Protein AF-A0A353N6K0-F1 (afdb_monomer_lite)

Radius of gyration: 13.24 Å; chains: 1; bounding box: 30×30×38 Å

pLDDT: mean 84.37, std 14.53, range [33.75, 96.44]

Foldseek 3Di:
DPPPQDAAEAEDADPVVLVVLLVPDFDDKDKDKDFPVPDDPVVVVCVVVVVDDWQGKHWYWYDDPNDTDTRDIWTFHDWDCPPGMIMTMITD

Sequence (92 aa):
MEKRKKIIQLLIDKKWTTETISSLGGGFLYHLAYPVEVIEPELLANLRKRAITEGAEMEILFRADHELTRVALTELEKFSDFHTFIRLEFRL

Structure (mmCIF, N/CA/C/O backbone):
data_AF-A0A353N6K0-F1
#
_entry.id   AF-A0A353N6K0-F1
#
loop_
_atom_site.group_PDB
_atom_site.id
_atom_site.type_symbol
_atom_site.label_atom_id
_atom_site.label_alt_id
_atom_site.label_comp_id
_atom_site.label_asym_id
_atom_site.label_entity_id
_atom_site.label_seq_id
_atom_site.pdbx_PDB_ins_code
_atom_site.Cartn_x
_atom_site.Cartn_y
_atom_site.Cartn_z
_atom_site.occupancy
_atom_site.B_iso_or_equiv
_atom_site.auth_seq_id
_atom_site.auth_comp_id
_atom_site.auth_asym_id
_atom_site.auth_atom_id
_atom_site.pdbx_PDB_model_num
ATOM 1 N N . MET A 1 1 ? 15.556 -0.458 21.893 1.00 33.75 1 MET A N 1
ATOM 2 C CA . MET A 1 1 ? 15.076 -1.204 20.710 1.00 33.75 1 MET A CA 1
ATOM 3 C C . MET A 1 1 ? 14.031 -0.347 20.023 1.00 33.75 1 MET A C 1
ATOM 5 O O . MET A 1 1 ? 12.911 -0.272 20.513 1.00 33.75 1 MET A O 1
ATOM 9 N N . GLU A 1 2 ? 14.402 0.361 18.957 1.00 37.38 2 GLU A N 1
ATOM 10 C CA . GLU A 1 2 ? 13.416 1.029 18.104 1.00 37.38 2 GLU A CA 1
ATOM 11 C C . GLU A 1 2 ? 12.496 -0.044 17.520 1.00 37.38 2 GLU A C 1
ATOM 13 O O . GLU A 1 2 ? 12.947 -0.964 16.833 1.00 37.38 2 GLU A O 1
ATOM 18 N N . LYS A 1 3 ? 11.201 0.021 17.842 1.00 46.59 3 LYS A N 1
ATOM 19 C CA . LYS A 1 3 ? 10.196 -0.770 17.132 1.00 46.59 3 LYS A CA 1
ATOM 20 C C . LYS A 1 3 ? 10.245 -0.291 15.683 1.00 46.59 3 LYS A C 1
ATOM 22 O O . LYS A 1 3 ? 9.787 0.815 15.414 1.00 46.59 3 LYS A O 1
ATOM 27 N N . ARG A 1 4 ? 10.817 -1.081 14.763 1.00 50.47 4 ARG A N 1
ATOM 28 C CA . ARG A 1 4 ? 10.679 -0.818 13.322 1.00 50.47 4 ARG A CA 1
ATOM 29 C C . ARG A 1 4 ? 9.189 -0.635 13.052 1.00 50.47 4 ARG A C 1
ATOM 31 O O . ARG A 1 4 ? 8.402 -1.548 13.307 1.00 50.47 4 ARG A O 1
ATOM 38 N N . LYS A 1 5 ? 8.805 0.567 12.629 1.00 58.81 5 LYS A N 1
ATOM 39 C CA . LYS A 1 5 ? 7.434 0.896 12.242 1.00 58.81 5 LYS A CA 1
ATOM 40 C C . LYS A 1 5 ? 7.053 -0.101 11.138 1.00 58.81 5 LYS A C 1
ATOM 42 O O . LYS A 1 5 ? 7.783 -0.220 10.158 1.00 58.81 5 LYS A O 1
ATOM 47 N N . LYS A 1 6 ? 6.005 -0.909 11.346 1.00 71.31 6 LYS A N 1
ATOM 48 C CA . LYS A 1 6 ? 5.525 -1.850 10.320 1.00 71.31 6 LYS A CA 1
ATOM 49 C C . LYS A 1 6 ? 4.915 -1.003 9.196 1.00 71.31 6 LYS A C 1
ATOM 51 O O . LYS A 1 6 ? 3.833 -0.457 9.384 1.00 71.31 6 LYS A O 1
ATOM 56 N N . ILE A 1 7 ? 5.635 -0.852 8.087 1.00 86.00 7 ILE A N 1
ATOM 57 C CA . ILE A 1 7 ? 5.168 -0.178 6.866 1.00 86.00 7 ILE A CA 1
ATOM 58 C C . ILE A 1 7 ? 4.472 -1.226 5.993 1.00 86.00 7 ILE A C 1
ATOM 60 O O . ILE A 1 7 ? 4.954 -2.355 5.882 1.00 86.00 7 ILE A O 1
ATOM 64 N N . ILE A 1 8 ? 3.329 -0.879 5.400 1.00 91.81 8 ILE A N 1
ATOM 65 C CA . ILE A 1 8 ? 2.637 -1.769 4.458 1.00 91.81 8 ILE A CA 1
ATOM 66 C C . ILE A 1 8 ? 3.378 -1.724 3.123 1.00 91.81 8 ILE A C 1
ATOM 68 O O . ILE A 1 8 ? 3.635 -0.647 2.593 1.00 91.81 8 ILE A O 1
ATOM 72 N N . GLN A 1 9 ? 3.700 -2.889 2.571 1.00 94.12 9 GLN A N 1
ATOM 73 C CA . GLN A 1 9 ? 4.419 -3.003 1.304 1.00 94.12 9 GLN A CA 1
ATOM 74 C C . GLN A 1 9 ? 3.457 -3.410 0.190 1.00 94.12 9 GLN A C 1
ATOM 76 O O . GLN A 1 9 ? 2.842 -4.476 0.241 1.00 94.12 9 GLN A O 1
ATOM 81 N N . LEU A 1 10 ? 3.331 -2.558 -0.821 1.00 92.75 10 LEU A N 1
ATOM 82 C CA . LEU A 1 10 ? 2.521 -2.786 -2.011 1.00 92.75 10 LEU A CA 1
ATOM 83 C C . LEU A 1 10 ? 3.429 -3.306 -3.122 1.00 92.75 10 LEU A C 1
ATOM 85 O O . LEU A 1 10 ? 4.218 -2.554 -3.694 1.00 92.75 10 LEU A O 1
ATOM 89 N N . LEU A 1 11 ? 3.339 -4.602 -3.415 1.00 92.12 11 LEU A N 1
ATOM 90 C CA . LEU A 1 11 ? 4.130 -5.216 -4.480 1.00 92.12 11 LEU A CA 1
ATOM 91 C C . LEU A 1 11 ? 3.473 -4.969 -5.839 1.00 92.12 11 LEU A C 1
ATOM 93 O O . LEU A 1 11 ? 2.272 -5.195 -6.005 1.00 92.12 11 LEU A O 1
ATOM 97 N N . ILE A 1 12 ? 4.264 -4.534 -6.815 1.00 90.06 12 ILE A N 1
ATOM 98 C CA . ILE A 1 12 ? 3.856 -4.411 -8.214 1.00 90.06 12 ILE A CA 1
ATOM 99 C C . ILE A 1 12 ? 4.829 -5.181 -9.110 1.00 90.06 12 ILE A C 1
ATOM 101 O O . ILE A 1 12 ? 6.043 -5.068 -8.970 1.00 90.06 12 ILE A O 1
ATOM 105 N N . ASP A 1 13 ? 4.284 -5.950 -10.053 1.00 84.50 13 ASP A N 1
ATOM 106 C CA . ASP A 1 13 ? 5.078 -6.797 -10.963 1.00 84.50 13 ASP A CA 1
ATOM 107 C C . ASP A 1 13 ? 5.153 -6.221 -12.387 1.00 84.50 13 ASP A C 1
ATOM 109 O O . ASP A 1 13 ? 5.955 -6.640 -13.218 1.00 84.50 13 ASP A O 1
ATOM 113 N N . LYS A 1 14 ? 4.291 -5.250 -12.713 1.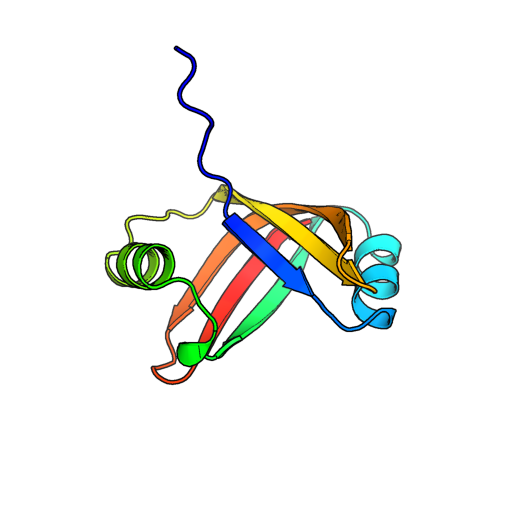00 77.69 14 LYS A N 1
ATOM 114 C CA . LYS A 1 14 ? 4.191 -4.684 -14.063 1.00 77.69 14 LYS A CA 1
ATOM 115 C C . LYS A 1 14 ? 4.986 -3.387 -14.173 1.00 77.69 14 LYS A C 1
ATOM 117 O O . LYS A 1 14 ? 4.584 -2.376 -13.600 1.00 77.69 14 LYS A O 1
ATOM 122 N N . LYS A 1 15 ? 6.046 -3.403 -14.988 1.00 64.44 15 LYS A N 1
ATOM 123 C CA . LYS A 1 15 ? 6.983 -2.281 -15.190 1.00 64.44 15 LYS A CA 1
ATOM 124 C C . LYS A 1 15 ? 6.317 -0.959 -15.605 1.00 64.44 15 LYS A C 1
ATOM 126 O O . LYS A 1 15 ? 6.678 0.084 -15.091 1.00 64.44 15 LYS A O 1
ATOM 131 N N . TRP A 1 16 ? 5.277 -0.969 -16.439 1.00 60.69 16 TRP A N 1
ATOM 132 C CA . TRP A 1 16 ? 4.576 0.274 -16.823 1.00 60.69 16 TRP A CA 1
ATOM 133 C C . TRP A 1 16 ? 3.905 0.999 -15.635 1.00 60.69 16 TRP A C 1
ATOM 135 O O . TRP A 1 16 ? 3.684 2.211 -15.674 1.00 60.69 16 TRP A O 1
ATOM 145 N N . THR A 1 17 ? 3.615 0.278 -14.546 1.00 62.38 17 THR A N 1
ATOM 146 C CA . THR A 1 17 ? 3.063 0.853 -13.309 1.00 62.38 17 THR A CA 1
ATOM 147 C C . THR A 1 17 ? 4.091 1.752 -12.623 1.00 62.38 17 THR A C 1
ATOM 149 O O . THR A 1 17 ? 3.717 2.774 -12.057 1.00 62.38 17 THR A O 1
ATOM 152 N N . THR A 1 18 ? 5.388 1.421 -12.713 1.00 61.97 18 THR A N 1
ATOM 153 C CA . THR A 1 18 ? 6.455 2.252 -12.137 1.00 61.97 18 THR A CA 1
ATOM 154 C C . THR A 1 18 ? 6.576 3.565 -12.893 1.00 61.97 18 THR A C 1
ATOM 156 O O . THR A 1 18 ? 6.638 4.615 -12.274 1.00 61.97 18 THR A O 1
ATOM 159 N N . GLU A 1 19 ? 6.535 3.518 -14.226 1.00 61.53 19 GLU A N 1
ATOM 160 C CA . GLU A 1 19 ? 6.602 4.710 -15.082 1.00 61.53 19 GLU A CA 1
ATOM 161 C C . GLU A 1 19 ? 5.409 5.638 -14.837 1.00 61.53 19 GLU A C 1
ATOM 163 O O . GLU A 1 19 ? 5.585 6.844 -14.692 1.00 61.53 19 GLU A O 1
ATOM 168 N N . THR A 1 20 ? 4.208 5.069 -14.690 1.00 64.38 20 THR A N 1
ATOM 169 C CA . THR A 1 20 ? 2.992 5.827 -14.363 1.00 64.38 20 THR A CA 1
ATOM 170 C C . THR A 1 20 ? 3.135 6.519 -13.004 1.00 64.38 20 THR A C 1
ATOM 172 O O . THR A 1 20 ? 3.038 7.741 -12.933 1.00 64.38 20 THR A O 1
ATOM 175 N N . ILE A 1 21 ? 3.467 5.766 -11.948 1.00 64.88 21 ILE A N 1
ATOM 176 C CA . ILE A 1 21 ? 3.634 6.290 -10.581 1.00 64.88 21 ILE A CA 1
ATOM 177 C C . ILE A 1 21 ? 4.731 7.362 -10.523 1.00 64.88 21 ILE A C 1
ATOM 179 O O . ILE A 1 21 ? 4.530 8.421 -9.934 1.00 64.88 21 ILE A O 1
ATOM 183 N N . SER A 1 22 ? 5.876 7.122 -11.167 1.00 62.53 22 SER A N 1
ATOM 184 C CA . SER A 1 22 ? 6.991 8.071 -11.187 1.00 62.53 22 SER A CA 1
ATOM 185 C C . SER A 1 22 ? 6.714 9.323 -12.027 1.00 62.53 22 SER A C 1
ATOM 187 O O . SER A 1 22 ? 7.272 10.374 -11.725 1.00 62.53 22 SER A O 1
ATOM 189 N N . SER A 1 23 ? 5.871 9.242 -13.064 1.00 60.50 23 SER A N 1
ATOM 190 C CA . SER A 1 23 ? 5.587 10.374 -13.963 1.00 60.50 23 SER A CA 1
ATOM 191 C C . SER A 1 23 ? 4.585 11.390 -13.411 1.00 60.50 23 SER A C 1
ATOM 193 O O . SER A 1 23 ? 4.607 12.547 -13.824 1.00 60.50 23 SER A O 1
ATOM 195 N N . LEU A 1 24 ? 3.709 10.975 -12.492 1.00 59.97 24 LEU A N 1
ATOM 196 C CA . LEU A 1 24 ? 2.578 11.796 -12.056 1.00 59.97 24 LEU A CA 1
ATOM 197 C C . LEU A 1 24 ? 2.930 12.733 -10.889 1.00 59.97 24 LEU A C 1
ATOM 199 O O . LEU A 1 24 ? 2.314 13.783 -10.759 1.00 59.97 24 LEU A O 1
ATOM 203 N N . GLY A 1 25 ? 3.979 12.441 -10.117 1.00 56.09 25 GLY A N 1
ATOM 204 C CA . GLY A 1 25 ? 4.426 13.299 -9.014 1.00 56.09 25 GLY A CA 1
ATOM 205 C C . GLY A 1 25 ? 3.559 13.189 -7.750 1.00 56.09 25 GLY A C 1
ATOM 206 O O . GLY A 1 25 ? 2.606 12.413 -7.691 1.00 56.09 25 GLY A O 1
ATOM 207 N N . GLY A 1 26 ? 3.926 13.939 -6.706 1.00 61.91 26 GLY A N 1
ATOM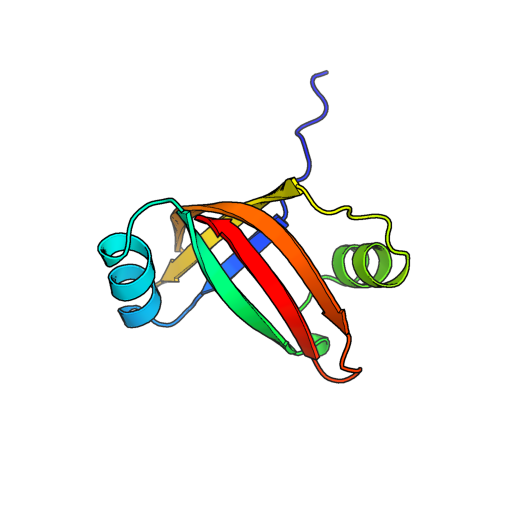 208 C CA . GLY A 1 26 ? 3.241 13.911 -5.406 1.00 61.91 26 GLY A CA 1
ATOM 209 C C . GLY A 1 26 ? 1.882 14.621 -5.419 1.00 61.91 26 GLY A C 1
ATOM 210 O O . GLY A 1 26 ? 1.690 15.598 -6.141 1.00 61.91 26 GLY A O 1
ATOM 211 N N . GLY A 1 27 ? 0.941 14.148 -4.599 1.00 66.94 27 GLY A N 1
ATOM 212 C CA . GLY A 1 27 ? -0.396 14.730 -4.421 1.00 66.94 27 GLY A CA 1
ATOM 213 C C . GLY A 1 27 ? -1.523 14.052 -5.206 1.00 66.94 27 GLY A C 1
ATOM 214 O O . GLY A 1 27 ? -2.679 14.449 -5.071 1.00 66.94 27 GLY A O 1
ATOM 215 N N . PHE A 1 28 ? -1.221 13.019 -5.992 1.00 75.44 28 PHE A N 1
ATOM 216 C CA . PHE A 1 28 ? -2.216 12.267 -6.756 1.00 75.44 28 PHE A CA 1
ATOM 217 C C . PHE A 1 28 ? -2.750 11.065 -5.972 1.00 75.44 28 PHE A C 1
ATOM 219 O O . PHE A 1 28 ? -1.994 10.346 -5.315 1.00 75.44 28 PHE A O 1
ATOM 226 N N . LEU A 1 29 ? -4.061 10.838 -6.087 1.00 83.25 29 LEU A N 1
ATOM 227 C CA . LEU A 1 29 ? -4.747 9.693 -5.498 1.00 83.25 29 LEU A CA 1
ATOM 228 C C . LEU A 1 29 ? -4.688 8.493 -6.453 1.00 83.25 29 LEU A C 1
ATOM 230 O O . LEU A 1 29 ? -5.187 8.560 -7.578 1.00 83.25 29 LEU A O 1
ATOM 234 N N . TYR A 1 30 ? -4.129 7.384 -5.984 1.00 87.56 30 TYR A N 1
ATOM 235 C CA . TYR A 1 30 ? -4.082 6.108 -6.693 1.00 87.56 30 TYR A CA 1
ATOM 236 C C . TYR A 1 30 ? -4.851 5.040 -5.948 1.00 87.56 30 TYR A C 1
ATOM 238 O O . TYR A 1 30 ? -5.169 5.179 -4.769 1.00 87.56 30 TYR A O 1
ATOM 246 N N . HIS A 1 31 ? -5.113 3.939 -6.647 1.00 90.69 31 HIS A N 1
ATOM 247 C CA . HIS A 1 31 ? -5.534 2.719 -5.993 1.00 90.69 31 HIS A CA 1
ATOM 248 C C . HIS A 1 31 ? -4.823 1.496 -6.559 1.00 90.69 31 HIS A C 1
ATOM 250 O O . HIS A 1 31 ? -4.569 1.404 -7.759 1.00 90.69 31 HIS A O 1
ATOM 256 N N . LEU A 1 32 ? -4.560 0.529 -5.684 1.00 92.12 32 LEU A N 1
ATOM 257 C CA . LEU A 1 32 ? -4.141 -0.819 -6.051 1.00 92.12 32 LEU A CA 1
ATOM 258 C C . LEU A 1 32 ? -5.120 -1.824 -5.453 1.00 92.12 32 LEU A C 1
ATOM 260 O O . LEU A 1 32 ? -5.599 -1.656 -4.331 1.00 92.12 32 LEU A O 1
ATOM 264 N N . ALA A 1 33 ? -5.442 -2.854 -6.228 1.00 94.31 33 ALA A N 1
ATOM 265 C CA . ALA A 1 33 ? -6.342 -3.918 -5.817 1.00 94.31 33 ALA A CA 1
ATOM 266 C C . ALA A 1 33 ? -5.590 -5.246 -5.783 1.00 94.31 33 ALA A C 1
ATOM 268 O O . ALA A 1 33 ? -4.945 -5.624 -6.761 1.00 94.31 33 ALA A O 1
ATOM 269 N N . TYR A 1 34 ? -5.709 -5.950 -4.661 1.00 95.12 34 TYR A N 1
ATOM 270 C CA . TYR A 1 34 ? -5.041 -7.221 -4.418 1.00 95.12 34 TYR A CA 1
ATOM 271 C C . TYR A 1 34 ? -6.072 -8.299 -4.083 1.00 95.12 34 TYR A C 1
ATOM 273 O O . TYR A 1 34 ? -6.878 -8.085 -3.171 1.00 95.12 34 TYR A O 1
ATOM 281 N N . PRO A 1 35 ? -6.064 -9.453 -4.776 1.00 96.25 35 PRO A N 1
ATOM 282 C CA . PRO A 1 35 ? -6.835 -10.619 -4.358 1.00 96.25 35 PRO A CA 1
ATOM 283 C C . PRO A 1 35 ? -6.511 -10.987 -2.909 1.00 96.25 35 PRO A C 1
ATOM 285 O O . PRO A 1 35 ? -5.350 -10.949 -2.511 1.00 96.25 35 PRO A O 1
ATOM 288 N N . VAL A 1 36 ? -7.508 -11.377 -2.115 1.00 95.56 36 VAL A N 1
ATOM 289 C CA . VAL A 1 36 ? -7.279 -11.720 -0.695 1.00 95.56 36 VAL A CA 1
ATOM 290 C C . VAL A 1 36 ? -6.291 -12.874 -0.516 1.00 95.56 36 VAL A C 1
ATOM 292 O O . VAL A 1 36 ? -5.599 -12.938 0.492 1.00 95.56 36 VAL A O 1
ATOM 295 N N . GLU A 1 37 ? -6.202 -13.745 -1.518 1.00 95.75 37 GLU A N 1
ATOM 296 C CA . GLU A 1 37 ? -5.344 -14.931 -1.572 1.00 95.75 37 GLU A CA 1
ATOM 297 C C . GLU A 1 37 ? -3.847 -14.595 -1.584 1.00 95.75 37 GLU A C 1
ATOM 299 O O . GLU A 1 37 ? -3.030 -15.420 -1.188 1.00 95.75 37 GLU A O 1
ATOM 304 N N . VAL A 1 38 ? -3.487 -13.390 -2.041 1.00 93.94 38 VAL A N 1
ATOM 305 C CA . VAL A 1 38 ? -2.090 -12.936 -2.142 1.00 93.94 38 VAL A CA 1
ATOM 306 C C . VAL A 1 38 ? -1.710 -11.935 -1.049 1.00 93.94 38 VAL A C 1
ATOM 308 O O . VAL A 1 38 ? -0.583 -11.443 -1.035 1.00 93.94 38 VAL A O 1
ATOM 311 N N . ILE A 1 39 ? -2.640 -11.603 -0.148 1.00 94.69 39 ILE A N 1
ATOM 312 C CA . ILE A 1 39 ? -2.397 -10.696 0.976 1.00 94.69 39 ILE A CA 1
ATOM 313 C C . ILE A 1 39 ? -1.955 -11.522 2.183 1.00 94.69 39 ILE A C 1
ATOM 315 O O . ILE A 1 39 ? -2.618 -12.485 2.564 1.00 94.69 39 ILE A O 1
ATOM 319 N N . GLU A 1 40 ? -0.869 -11.096 2.829 1.00 95.12 40 GLU A N 1
ATOM 320 C CA . GLU A 1 40 ? -0.394 -11.693 4.080 1.00 95.12 40 GLU A CA 1
ATOM 321 C C . GLU A 1 40 ? -1.530 -11.814 5.121 1.00 95.12 40 GLU A C 1
ATOM 323 O O . GLU A 1 40 ? -2.192 -10.810 5.418 1.00 95.12 40 GLU A O 1
ATOM 328 N N . PRO A 1 41 ? -1.767 -12.997 5.726 1.00 93.31 41 PRO A N 1
ATOM 329 C CA . PRO A 1 41 ? -2.916 -13.218 6.606 1.00 93.31 41 PRO A CA 1
ATOM 330 C C . PRO A 1 41 ? -3.000 -12.254 7.798 1.00 93.31 41 PRO A C 1
ATOM 332 O O . PRO A 1 41 ? -4.094 -11.814 8.161 1.00 93.31 41 PRO A O 1
ATOM 335 N N . GLU A 1 42 ? -1.860 -11.888 8.399 1.00 93.19 42 GLU A N 1
ATOM 336 C CA . GLU A 1 42 ? -1.816 -10.911 9.499 1.00 93.19 42 GLU A CA 1
ATOM 337 C C . GLU A 1 42 ? -2.262 -9.521 9.018 1.00 93.19 42 GLU A C 1
ATOM 339 O O . GLU A 1 42 ? -3.057 -8.851 9.682 1.00 93.19 42 GLU A O 1
ATOM 344 N N . LEU A 1 43 ? -1.798 -9.103 7.836 1.00 93.25 43 LEU A N 1
ATOM 345 C CA . LEU A 1 43 ? -2.167 -7.827 7.229 1.00 93.25 43 LEU A CA 1
ATOM 346 C C . LEU A 1 43 ? -3.660 -7.796 6.887 1.00 93.25 43 LEU A C 1
ATOM 348 O O . LEU A 1 43 ? -4.351 -6.842 7.246 1.00 93.25 43 LEU A O 1
ATOM 352 N N . LEU A 1 44 ? -4.176 -8.862 6.272 1.00 94.50 44 LEU A N 1
ATOM 353 C CA . LEU A 1 44 ? -5.595 -9.005 5.954 1.00 94.50 44 LEU A CA 1
ATOM 354 C C . LEU A 1 44 ? -6.469 -8.928 7.214 1.00 94.50 44 LEU A C 1
ATOM 356 O O . LEU A 1 44 ? -7.482 -8.223 7.235 1.00 94.50 44 LEU A O 1
ATOM 360 N N . ALA A 1 45 ? -6.068 -9.615 8.287 1.00 94.19 45 ALA A N 1
ATOM 361 C CA . ALA A 1 45 ? -6.771 -9.566 9.564 1.00 94.19 45 ALA A CA 1
ATOM 362 C C . ALA A 1 45 ? -6.757 -8.154 10.173 1.00 94.19 45 ALA A C 1
ATOM 364 O O . ALA A 1 45 ? -7.784 -7.700 10.680 1.00 94.19 45 ALA A O 1
ATOM 365 N N . ASN A 1 46 ? -5.627 -7.448 10.100 1.00 92.88 46 ASN A N 1
ATOM 366 C CA . ASN A 1 46 ? -5.498 -6.082 10.608 1.00 92.88 46 ASN A CA 1
ATOM 367 C C . ASN A 1 46 ? -6.348 -5.081 9.811 1.00 92.88 46 ASN A C 1
ATOM 369 O O . ASN A 1 46 ? -7.013 -4.240 10.418 1.00 92.88 46 ASN A O 1
ATOM 373 N N . LEU A 1 47 ? -6.396 -5.210 8.480 1.00 92.19 47 LEU A N 1
ATOM 374 C CA . LEU A 1 47 ? -7.278 -4.419 7.615 1.00 92.19 47 LEU A CA 1
ATOM 375 C C . LEU A 1 47 ? -8.748 -4.649 7.985 1.00 92.19 47 LEU A C 1
ATOM 377 O O . LEU A 1 47 ? -9.468 -3.707 8.303 1.00 92.19 47 LEU A O 1
ATOM 381 N N . ARG A 1 48 ? -9.194 -5.907 8.057 1.00 93.88 48 ARG A N 1
ATOM 382 C CA . ARG A 1 48 ? -10.591 -6.243 8.395 1.00 93.88 48 ARG A CA 1
ATOM 383 C C . ARG A 1 48 ? -11.010 -5.787 9.789 1.00 93.88 48 ARG A C 1
ATOM 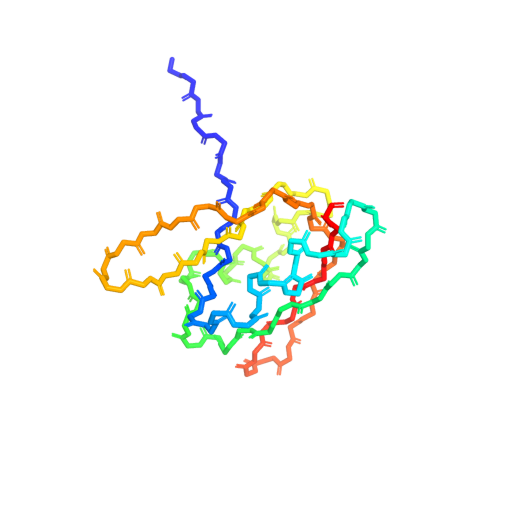385 O O . ARG A 1 48 ? -12.151 -5.378 9.986 1.00 93.88 48 ARG A O 1
ATOM 392 N N . LYS A 1 49 ? -10.084 -5.809 10.749 1.00 94.25 49 LYS A N 1
ATOM 393 C CA . LYS A 1 49 ? -10.299 -5.290 12.108 1.00 94.25 49 LYS A CA 1
ATOM 394 C C . LYS A 1 49 ? -10.223 -3.763 12.200 1.00 94.25 49 LYS A C 1
ATOM 396 O O . LYS A 1 49 ? -10.395 -3.237 13.295 1.00 94.25 49 LYS A O 1
ATOM 401 N N . ARG A 1 50 ? -9.950 -3.056 11.094 1.00 88.56 50 ARG A N 1
ATOM 402 C CA . ARG A 1 50 ? -9.681 -1.606 11.065 1.00 88.56 50 ARG A CA 1
ATOM 403 C C . ARG A 1 50 ? -8.579 -1.185 12.046 1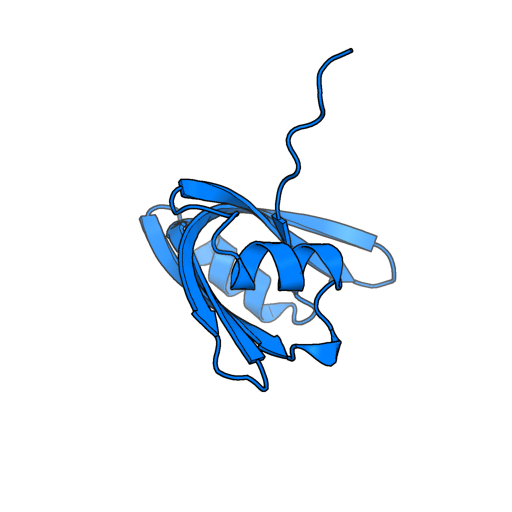.00 88.56 50 ARG A C 1
ATOM 405 O O . ARG A 1 50 ? -8.610 -0.091 12.597 1.00 88.56 50 ARG A O 1
ATOM 412 N N . ALA A 1 51 ? -7.602 -2.065 12.264 1.00 90.56 51 ALA A N 1
ATOM 413 C CA . ALA A 1 51 ? -6.422 -1.775 13.079 1.00 90.56 51 ALA A CA 1
ATOM 414 C C . ALA A 1 51 ? -5.401 -0.902 12.328 1.00 90.56 51 ALA A C 1
ATOM 416 O O . ALA A 1 51 ? -4.481 -0.362 12.936 1.00 90.56 51 ALA A O 1
ATOM 417 N N . ILE A 1 52 ? -5.564 -0.781 11.008 1.00 89.12 52 ILE A N 1
ATOM 418 C CA . ILE A 1 52 ? -4.806 0.112 10.135 1.00 89.12 52 ILE A CA 1
ATOM 419 C C . ILE A 1 52 ? -5.701 1.308 9.831 1.00 89.12 52 ILE A C 1
ATOM 421 O O . ILE A 1 52 ? -6.809 1.138 9.316 1.00 89.12 52 ILE A O 1
ATOM 425 N N . THR A 1 53 ? -5.228 2.496 10.188 1.00 88.06 53 THR A N 1
ATOM 426 C CA . THR A 1 53 ? -5.952 3.754 10.013 1.00 88.06 53 THR A CA 1
ATOM 427 C C . THR A 1 53 ? -5.495 4.484 8.757 1.00 88.06 53 THR A C 1
ATOM 429 O O . THR A 1 53 ? -4.405 4.241 8.239 1.00 88.06 53 THR A O 1
ATOM 432 N N . GLU A 1 54 ? -6.325 5.413 8.300 1.00 91.00 54 GLU A N 1
ATOM 433 C CA . GLU A 1 54 ? -5.951 6.413 7.298 1.00 91.00 54 GLU A CA 1
ATOM 434 C C . GLU A 1 54 ? -4.697 7.182 7.773 1.00 91.00 54 GLU A C 1
ATOM 436 O O . GLU A 1 54 ? -4.454 7.319 8.978 1.00 91.00 54 GLU A O 1
ATOM 441 N N . GLY A 1 55 ? -3.852 7.601 6.832 1.00 90.62 55 GLY A N 1
ATOM 442 C CA . GLY A 1 55 ? -2.523 8.166 7.080 1.00 90.62 55 GLY A CA 1
ATOM 443 C C . GLY A 1 55 ? -1.429 7.135 7.388 1.00 90.62 55 GLY A C 1
ATOM 444 O O . GLY A 1 55 ? -0.292 7.517 7.662 1.00 90.62 55 GLY A O 1
ATOM 445 N N . ALA A 1 56 ? -1.728 5.829 7.365 1.00 92.19 56 ALA A N 1
ATOM 446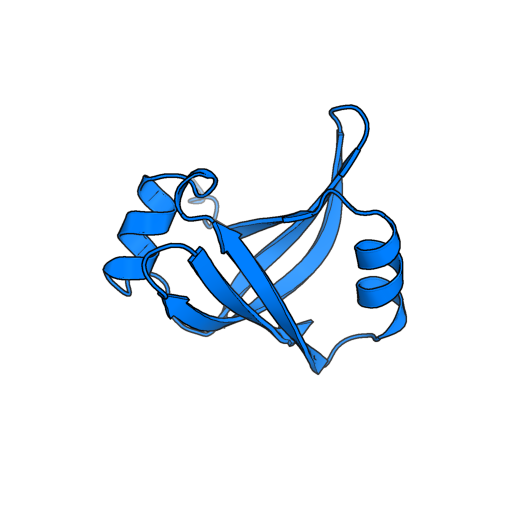 C CA . ALA A 1 56 ? -0.700 4.804 7.529 1.00 92.19 56 ALA A CA 1
ATOM 447 C C . ALA A 1 56 ? 0.330 4.876 6.390 1.00 92.19 56 ALA A C 1
ATOM 449 O O . ALA A 1 56 ? -0.030 4.844 5.213 1.00 92.19 56 ALA A O 1
ATOM 450 N N . GLU A 1 57 ? 1.613 4.933 6.750 1.00 93.19 57 GLU A N 1
ATOM 451 C CA . GLU A 1 57 ? 2.716 4.895 5.788 1.00 93.19 57 GLU A CA 1
ATOM 452 C C . GLU A 1 57 ? 2.751 3.548 5.063 1.00 93.19 57 GLU A C 1
ATOM 454 O O . GLU A 1 57 ? 2.726 2.471 5.675 1.00 93.19 57 GLU A O 1
ATOM 459 N N . MET A 1 58 ? 2.858 3.626 3.744 1.00 93.69 58 MET A N 1
ATOM 460 C CA . MET A 1 58 ? 3.016 2.486 2.860 1.00 93.69 58 MET A CA 1
ATOM 461 C C . MET A 1 58 ? 4.144 2.755 1.870 1.00 93.69 58 MET A C 1
ATOM 463 O O . MET A 1 58 ? 4.465 3.901 1.555 1.00 93.69 58 MET A O 1
ATOM 467 N N . GLU A 1 59 ? 4.733 1.699 1.334 1.00 92.81 59 GLU A N 1
ATOM 468 C CA . GLU A 1 59 ? 5.708 1.806 0.256 1.00 92.81 59 GLU A CA 1
ATOM 469 C C . GLU A 1 59 ? 5.312 0.929 -0.921 1.00 92.81 59 GLU A C 1
ATOM 471 O O . GLU A 1 59 ? 4.779 -0.167 -0.753 1.00 92.81 59 GLU A O 1
ATOM 476 N N . ILE A 1 60 ? 5.591 1.418 -2.124 1.00 91.06 60 ILE A N 1
ATOM 477 C CA . ILE A 1 60 ? 5.392 0.664 -3.357 1.00 91.06 60 ILE A CA 1
ATOM 478 C C . ILE A 1 60 ? 6.730 0.060 -3.747 1.00 91.06 60 ILE A C 1
ATOM 480 O O . ILE A 1 60 ? 7.710 0.785 -3.944 1.00 91.06 60 ILE A O 1
ATOM 484 N N . LEU A 1 61 ? 6.767 -1.262 -3.879 1.00 92.00 6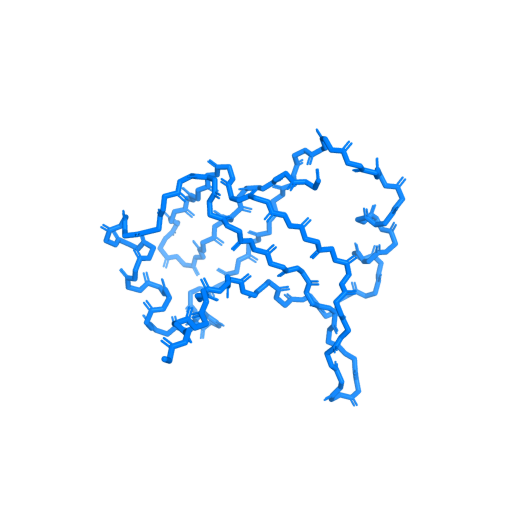1 LEU A N 1
ATOM 485 C CA . LEU A 1 61 ? 7.947 -2.006 -4.291 1.00 92.00 61 LEU A CA 1
ATOM 486 C C . LEU A 1 61 ? 7.689 -2.661 -5.644 1.00 92.00 61 LEU A C 1
ATOM 488 O O . LEU A 1 61 ? 6.722 -3.401 -5.822 1.00 92.00 61 LEU A O 1
ATOM 492 N N . PHE A 1 62 ? 8.580 -2.412 -6.594 1.00 89.88 62 PHE A N 1
ATOM 493 C CA . PHE A 1 62 ? 8.616 -3.136 -7.851 1.00 89.88 62 PHE A CA 1
ATOM 494 C C . PHE A 1 62 ? 9.416 -4.419 -7.681 1.00 89.88 62 PHE A C 1
ATOM 496 O O . PHE A 1 62 ? 10.559 -4.383 -7.220 1.00 89.88 62 PHE A O 1
ATOM 503 N N . ARG A 1 63 ? 8.801 -5.544 -8.046 1.00 89.19 63 ARG A N 1
ATOM 504 C CA . ARG A 1 63 ? 9.418 -6.866 -8.007 1.00 89.19 63 ARG A CA 1
ATOM 505 C C . ARG A 1 63 ? 9.841 -7.273 -9.415 1.00 89.19 63 ARG A C 1
ATOM 507 O O . ARG A 1 63 ? 8.993 -7.471 -10.282 1.00 89.19 63 ARG A O 1
ATOM 514 N N . ALA A 1 64 ? 11.144 -7.425 -9.622 1.00 86.38 64 ALA A N 1
ATOM 515 C CA . ALA A 1 64 ? 11.732 -7.905 -10.871 1.00 86.38 64 ALA A CA 1
ATOM 516 C C . ALA A 1 64 ? 12.887 -8.854 -10.565 1.00 86.38 64 ALA A C 1
ATOM 518 O O . ALA A 1 64 ? 13.694 -8.552 -9.698 1.00 86.38 64 ALA A O 1
ATOM 519 N N . ASP A 1 65 ? 12.951 -9.995 -11.256 1.00 80.19 65 ASP A N 1
ATOM 520 C CA . ASP A 1 65 ? 14.088 -10.929 -11.215 1.00 80.19 65 ASP A CA 1
ATOM 521 C C . ASP A 1 65 ? 14.598 -11.264 -9.797 1.00 80.19 65 ASP A C 1
ATOM 523 O O . ASP A 1 65 ? 15.795 -11.357 -9.551 1.00 80.19 65 ASP A O 1
ATOM 527 N N . HIS A 1 66 ? 13.664 -11.472 -8.860 1.00 78.88 66 HIS A N 1
ATOM 528 C CA . HIS A 1 66 ? 13.908 -11.737 -7.430 1.00 78.88 66 HIS A CA 1
ATOM 529 C C . HIS A 1 66 ? 14.433 -10.558 -6.593 1.00 78.88 66 HIS A C 1
ATOM 531 O O . HIS A 1 66 ? 14.664 -10.722 -5.395 1.00 78.88 66 HIS A O 1
ATOM 537 N N . GLU A 1 67 ? 14.530 -9.365 -7.169 1.00 87.31 67 GLU A N 1
ATOM 538 C CA . GLU A 1 67 ? 14.851 -8.130 -6.463 1.00 87.31 67 GLU A CA 1
ATOM 539 C C . GLU A 1 67 ? 13.597 -7.291 -6.185 1.00 87.31 67 GLU A C 1
ATOM 541 O O . GLU A 1 67 ? 12.626 -7.278 -6.949 1.00 87.31 67 GLU A O 1
ATOM 546 N N . LEU A 1 68 ? 13.627 -6.574 -5.059 1.00 89.56 68 LEU A N 1
ATOM 547 C CA . LEU A 1 68 ? 12.616 -5.594 -4.674 1.00 89.56 68 LEU A CA 1
ATOM 548 C C . LEU A 1 68 ? 13.239 -4.202 -4.720 1.00 89.56 68 LEU A C 1
ATOM 550 O O . LEU A 1 68 ? 14.151 -3.898 -3.955 1.00 89.56 68 LEU A O 1
ATOM 554 N N . THR A 1 69 ? 12.715 -3.344 -5.590 1.00 88.94 69 THR A N 1
ATOM 555 C CA . THR A 1 69 ? 13.143 -1.946 -5.702 1.00 88.94 69 THR A CA 1
ATOM 556 C C . THR A 1 69 ? 12.030 -1.029 -5.222 1.00 88.94 69 THR A C 1
ATOM 558 O O . THR A 1 69 ? 10.905 -1.103 -5.716 1.00 88.94 69 THR A O 1
ATOM 561 N N . ARG A 1 70 ? 12.323 -0.133 -4.273 1.00 89.44 70 ARG A N 1
ATOM 562 C CA . ARG A 1 70 ? 11.340 0.857 -3.816 1.00 89.44 70 ARG A CA 1
ATOM 563 C C . ARG A 1 70 ? 11.094 1.909 -4.891 1.00 89.44 70 ARG A C 1
ATOM 565 O O . ARG A 1 70 ? 12.021 2.587 -5.320 1.00 89.44 70 ARG A O 1
ATOM 572 N N . VAL A 1 71 ? 9.829 2.058 -5.266 1.00 88.56 71 VAL A N 1
ATOM 573 C CA . VAL A 1 71 ? 9.353 2.997 -6.288 1.00 88.56 71 VAL A CA 1
ATOM 574 C C . VAL A 1 71 ? 8.875 4.296 -5.652 1.00 88.56 71 VAL A C 1
ATOM 576 O O . VAL A 1 71 ? 9.215 5.371 -6.133 1.00 88.56 71 VAL A O 1
ATOM 579 N N . ALA A 1 72 ? 8.101 4.204 -4.567 1.00 87.88 72 ALA A N 1
ATOM 580 C CA . ALA A 1 72 ? 7.513 5.365 -3.907 1.00 87.88 72 ALA A CA 1
ATOM 581 C C . ALA A 1 72 ? 7.211 5.099 -2.426 1.00 87.88 72 ALA A C 1
ATOM 583 O O . ALA A 1 72 ? 7.018 3.951 -2.016 1.00 87.88 72 ALA A O 1
ATOM 584 N N . LEU A 1 73 ? 7.144 6.179 -1.648 1.00 90.88 73 LEU A N 1
ATOM 585 C CA . LEU A 1 73 ? 6.489 6.215 -0.342 1.00 90.88 73 LEU A CA 1
ATOM 586 C C . LEU A 1 73 ? 5.106 6.834 -0.528 1.00 90.88 73 LEU A C 1
ATOM 588 O O . LEU A 1 73 ? 4.939 7.721 -1.357 1.00 90.88 73 LEU A O 1
ATOM 592 N N . THR A 1 74 ? 4.129 6.333 0.213 1.00 91.62 74 THR A N 1
ATOM 593 C CA . THR A 1 74 ? 2.723 6.718 0.084 1.00 91.62 74 THR A CA 1
ATOM 594 C C . THR A 1 74 ? 2.040 6.704 1.439 1.00 91.62 74 THR A C 1
ATOM 596 O O . THR A 1 74 ? 2.519 6.080 2.387 1.00 91.62 74 THR A O 1
ATOM 599 N N . GLU A 1 75 ? 0.888 7.352 1.517 1.00 93.00 75 GLU A N 1
ATOM 600 C CA . GLU A 1 75 ? 0.021 7.316 2.690 1.00 93.00 75 GLU A CA 1
ATOM 601 C C . GLU A 1 75 ? -1.324 6.701 2.315 1.00 93.00 75 GLU A C 1
ATOM 603 O O . GLU A 1 75 ? -1.906 7.043 1.283 1.00 93.00 75 GLU A O 1
ATOM 608 N N . LEU A 1 76 ? -1.815 5.781 3.147 1.00 94.06 76 LEU A N 1
ATOM 609 C CA . LEU A 1 76 ? -3.133 5.178 2.986 1.00 94.06 76 LEU A CA 1
ATOM 610 C C . LEU A 1 76 ? -4.214 6.243 3.169 1.00 94.06 76 LEU A C 1
ATOM 612 O O . LEU A 1 76 ? -4.382 6.758 4.268 1.00 94.06 76 LEU A O 1
ATOM 616 N N . GLU A 1 77 ? -4.990 6.507 2.128 1.00 93.75 77 GLU A N 1
ATOM 617 C CA . GLU A 1 77 ? -6.173 7.362 2.225 1.00 93.75 77 GLU A CA 1
ATOM 618 C C . GLU A 1 77 ? -7.357 6.544 2.737 1.00 93.75 77 GLU A C 1
ATOM 620 O O . GLU A 1 77 ? -8.064 6.947 3.650 1.00 93.75 77 GLU A O 1
ATOM 625 N N . LYS A 1 78 ? -7.576 5.364 2.147 1.00 93.94 78 LYS A N 1
ATOM 626 C CA . LYS A 1 78 ? -8.723 4.507 2.452 1.00 93.94 78 LYS A CA 1
ATOM 627 C C . LYS A 1 78 ? -8.480 3.087 1.967 1.00 93.94 78 LYS A C 1
ATOM 629 O O . LYS A 1 78 ? -7.705 2.851 1.049 1.00 93.94 78 LYS A O 1
ATOM 634 N N . PHE A 1 79 ? -9.208 2.120 2.515 1.00 94.69 79 PHE A N 1
ATOM 635 C CA . PHE A 1 79 ? -9.325 0.800 1.901 1.00 94.69 79 PHE A CA 1
ATOM 636 C C . PHE A 1 79 ? -10.774 0.316 1.843 1.00 94.69 79 PHE A C 1
ATOM 638 O O . PHE A 1 79 ? -11.632 0.754 2.611 1.00 94.69 79 PHE A O 1
ATOM 645 N N . SER A 1 80 ? -11.046 -0.588 0.906 1.00 95.31 80 SER A N 1
ATOM 646 C CA . SER A 1 80 ? -12.348 -1.230 0.714 1.00 95.31 80 SER A CA 1
ATOM 647 C C . SER A 1 80 ? -12.163 -2.740 0.563 1.00 95.31 80 SER A C 1
ATOM 649 O O . SER A 1 80 ? -11.363 -3.179 -0.264 1.00 95.31 80 SER A O 1
ATOM 651 N N . ASP A 1 81 ? -12.895 -3.527 1.353 1.00 95.19 81 ASP A N 1
ATOM 652 C CA . ASP A 1 81 ? -12.909 -4.995 1.281 1.00 95.19 81 ASP A CA 1
ATOM 653 C C . ASP A 1 81 ? -14.112 -5.462 0.446 1.00 95.19 81 ASP A C 1
ATOM 655 O O . ASP A 1 81 ? -15.265 -5.235 0.818 1.00 95.19 81 ASP A O 1
ATOM 659 N N . PHE A 1 82 ? -13.838 -6.105 -0.691 1.00 94.81 82 PHE A N 1
ATOM 660 C CA . PHE A 1 82 ? -14.838 -6.670 -1.602 1.00 94.81 82 PHE A CA 1
ATOM 661 C C . PHE A 1 82 ? -14.971 -8.195 -1.452 1.00 94.81 82 PHE A C 1
ATOM 663 O O . PHE A 1 82 ? -15.495 -8.860 -2.341 1.00 94.81 82 PHE A O 1
ATOM 670 N N . HIS A 1 83 ? -14.514 -8.759 -0.330 1.00 90.25 83 HIS A N 1
ATOM 671 C CA . HIS A 1 83 ? -14.434 -10.186 0.004 1.00 90.25 83 HIS A CA 1
ATOM 672 C C . HIS A 1 83 ? -13.422 -10.987 -0.825 1.00 90.25 83 HIS A C 1
ATOM 674 O O . HIS A 1 83 ? -12.659 -11.760 -0.246 1.00 90.25 83 HIS A O 1
ATOM 680 N N . THR A 1 84 ? -13.390 -10.811 -2.148 1.00 94.81 84 THR A N 1
ATOM 681 C CA . THR A 1 84 ? -12.451 -11.503 -3.052 1.00 94.81 84 THR A CA 1
ATOM 682 C C . THR A 1 84 ? -11.155 -10.725 -3.268 1.00 94.81 84 THR A C 1
ATOM 684 O O . THR A 1 84 ? -10.111 -11.315 -3.539 1.00 94.81 84 THR A O 1
ATOM 687 N N . PHE A 1 85 ? -11.187 -9.404 -3.102 1.00 96.44 85 PHE A N 1
ATOM 688 C CA . PHE A 1 85 ? -10.015 -8.537 -3.162 1.00 96.44 85 PHE A CA 1
ATOM 689 C C . PHE A 1 85 ? -10.163 -7.352 -2.206 1.00 96.44 85 PHE A C 1
ATOM 691 O O . PHE A 1 85 ? -11.273 -6.966 -1.831 1.00 96.44 85 PHE A O 1
ATOM 698 N N . ILE A 1 86 ? -9.033 -6.749 -1.846 1.00 95.94 86 ILE A N 1
ATOM 699 C CA . ILE A 1 86 ? -8.982 -5.471 -1.138 1.00 95.94 86 ILE A CA 1
ATOM 700 C C . ILE A 1 86 ? -8.449 -4.409 -2.087 1.00 95.94 86 ILE A C 1
ATOM 702 O O . ILE A 1 86 ? -7.421 -4.606 -2.734 1.00 95.94 86 ILE A O 1
ATOM 706 N N . ARG A 1 87 ? -9.144 -3.271 -2.148 1.00 95.69 87 ARG A N 1
ATOM 707 C CA . ARG A 1 87 ? -8.667 -2.061 -2.819 1.00 95.69 87 ARG A CA 1
ATOM 708 C C . ARG A 1 87 ? -8.100 -1.099 -1.785 1.00 95.69 87 ARG A C 1
ATOM 710 O O . ARG A 1 87 ? -8.810 -0.729 -0.855 1.00 95.69 87 ARG A O 1
ATOM 717 N N . LEU A 1 88 ? -6.853 -0.691 -1.974 1.00 94.75 88 LEU A N 1
ATOM 718 C CA . LEU A 1 88 ? -6.150 0.308 -1.174 1.00 94.75 88 LEU A CA 1
ATOM 719 C C . LEU A 1 88 ? -6.066 1.587 -2.001 1.00 94.75 88 LEU A C 1
ATOM 721 O O . LEU A 1 88 ? -5.547 1.549 -3.112 1.00 94.75 88 LEU A O 1
ATOM 725 N N . GLU A 1 89 ? -6.597 2.682 -1.478 1.00 93.88 89 GLU A N 1
ATOM 726 C CA . GLU A 1 89 ? -6.513 4.031 -2.034 1.00 93.88 89 GLU A CA 1
ATOM 727 C C . GLU A 1 89 ? -5.443 4.803 -1.264 1.00 93.88 89 GLU A C 1
ATOM 729 O O . GLU A 1 89 ? -5.413 4.755 -0.033 1.00 93.88 89 GLU A O 1
ATOM 734 N N . PHE A 1 90 ? -4.540 5.477 -1.967 1.00 92.38 90 PHE A N 1
ATOM 735 C CA . PHE A 1 90 ? -3.384 6.121 -1.354 1.00 92.38 90 PHE A CA 1
ATOM 736 C C . PHE A 1 90 ? -2.916 7.344 -2.120 1.00 92.38 90 PHE A C 1
ATOM 738 O O . PHE A 1 90 ? -3.189 7.500 -3.312 1.00 92.38 90 PHE A O 1
ATOM 745 N N . ARG A 1 91 ? -2.171 8.192 -1.419 1.00 90.38 91 ARG A N 1
ATOM 746 C CA . ARG A 1 91 ? -1.568 9.407 -1.956 1.00 90.38 91 ARG A CA 1
ATOM 747 C C . ARG A 1 91 ? -0.059 9.224 -2.115 1.00 90.38 91 ARG A C 1
ATOM 749 O O . ARG A 1 91 ? 0.587 8.720 -1.194 1.00 90.38 91 ARG A O 1
ATOM 756 N N . LEU A 1 92 ? 0.467 9.617 -3.280 1.00 84.44 92 LEU A N 1
ATOM 757 C CA . LEU A 1 92 ? 1.909 9.776 -3.545 1.00 84.44 92 LEU A CA 1
ATOM 758 C C . LEU A 1 92 ? 2.458 11.084 -2.967 1.00 84.44 92 LEU A C 1
ATOM 760 O O . LEU A 1 92 ? 1.694 12.079 -2.915 1.00 84.44 92 LEU A O 1
#

Secondary structure (DSSP, 8-state):
-------EEEEE--HHHHHHHHHH-TT-EEEEEEEGGGS-HHHHHHHHTT-SPTT-EEEEEEEETTEEEEEEEEEEEEEEE-SSEEEEEEE-